Protein AF-A0A386TCI3-F1 (afdb_monomer_lite)

pLDDT: mean 88.74, std 9.65, range [46.62, 95.62]

Foldseek 3Di:
DDDLALDDDDPPDDDDDPVVVCCCCPVVNQKWAAPPVVCNVVSDIDGPVGDDPPGHTDPSSVDD

Secondary structure (DSSP, 8-state):
---S--S---TT-----HHHHHIIIIIS--EE---HHHHHHH---EETT-PPTT----GGGT--

Structure (mmCIF, N/CA/C/O backbone):
data_AF-A0A386TCI3-F1
#
_entry.id   AF-A0A386TCI3-F1
#
loop_
_atom_site.group_PDB
_atom_site.id
_atom_site.type_symbol
_atom_site.label_atom_id
_atom_site.label_alt_id
_atom_site.label_comp_id
_atom_site.label_asym_id
_atom_site.label_entity_id
_atom_site.label_seq_id
_atom_site.pdbx_PDB_ins_code
_atom_site.Cartn_x
_atom_site.Cartn_y
_atom_site.Cartn_z
_atom_site.occupancy
_atom_site.B_iso_or_equiv
_atom_site.auth_seq_id
_atom_site.auth_comp_id
_atom_site.auth_asym_id
_atom_site.auth_atom_id
_atom_site.pdbx_PDB_model_num
ATOM 1 N N . MET A 1 1 ? -5.639 -2.137 -13.638 1.00 46.62 1 MET A N 1
ATOM 2 C CA . MET A 1 1 ? -4.608 -2.781 -12.803 1.00 46.62 1 MET A CA 1
ATOM 3 C C . MET A 1 1 ? -3.921 -1.650 -12.068 1.00 46.62 1 MET A C 1
ATOM 5 O O . MET A 1 1 ? -3.366 -0.783 -12.731 1.00 46.62 1 MET A O 1
ATOM 9 N N . PHE A 1 2 ? -4.156 -1.537 -10.762 1.00 56.22 2 PHE A N 1
ATOM 10 C CA . PHE A 1 2 ? -3.627 -0.443 -9.952 1.00 56.22 2 PHE A CA 1
ATOM 11 C C . PHE A 1 2 ? -2.313 -0.918 -9.349 1.00 56.22 2 PHE A C 1
ATOM 13 O O . PHE A 1 2 ? -2.334 -1.688 -8.397 1.00 56.22 2 PHE A O 1
ATOM 20 N N . CYS A 1 3 ? -1.204 -0.469 -9.932 1.00 65.75 3 CYS A N 1
ATOM 21 C CA . CYS A 1 3 ? 0.107 -0.642 -9.327 1.00 65.75 3 CYS A CA 1
ATOM 22 C C . CYS A 1 3 ? 0.132 0.150 -8.017 1.00 65.75 3 CYS A C 1
ATOM 24 O O . CYS A 1 3 ? -0.180 1.345 -8.015 1.00 65.75 3 CYS A O 1
ATOM 26 N N . ALA A 1 4 ? 0.488 -0.507 -6.916 1.00 72.25 4 ALA A N 1
ATOM 27 C CA . ALA A 1 4 ? 0.625 0.158 -5.621 1.00 72.25 4 ALA A CA 1
ATOM 28 C C . ALA A 1 4 ? 1.870 1.064 -5.543 1.00 72.25 4 ALA A C 1
ATOM 30 O O . ALA A 1 4 ? 1.940 1.936 -4.679 1.00 72.25 4 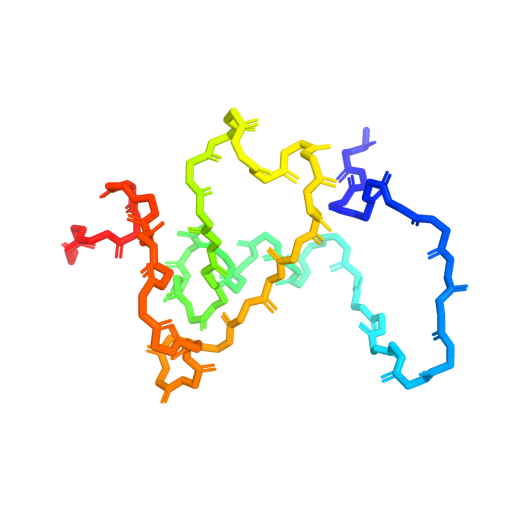ALA A O 1
ATOM 31 N N . ALA A 1 5 ? 2.842 0.884 -6.445 1.00 80.94 5 ALA A N 1
ATOM 32 C CA . ALA A 1 5 ? 4.029 1.726 -6.517 1.00 80.94 5 ALA A CA 1
ATOM 33 C C . ALA A 1 5 ? 3.719 3.042 -7.250 1.00 80.94 5 ALA A C 1
ATOM 35 O O . ALA A 1 5 ? 3.393 3.046 -8.439 1.00 80.94 5 ALA A O 1
ATOM 36 N N . LEU A 1 6 ? 3.847 4.165 -6.537 1.00 85.12 6 LEU A N 1
ATOM 37 C CA . LEU A 1 6 ? 3.610 5.516 -7.071 1.00 85.12 6 LEU A CA 1
ATOM 38 C C . LEU A 1 6 ? 4.912 6.285 -7.365 1.00 85.12 6 LEU A C 1
ATOM 40 O O . LEU A 1 6 ? 4.866 7.418 -7.846 1.00 85.12 6 LEU A O 1
ATOM 44 N N . ARG A 1 7 ? 6.071 5.683 -7.081 1.00 84.25 7 ARG A N 1
ATOM 45 C CA . ARG A 1 7 ? 7.411 6.272 -7.225 1.00 84.25 7 ARG A CA 1
ATOM 46 C C . ARG A 1 7 ? 8.314 5.372 -8.085 1.00 84.25 7 ARG A C 1
ATOM 48 O O . ARG A 1 7 ? 8.033 4.178 -8.204 1.00 84.25 7 ARG A O 1
ATOM 55 N N . PRO A 1 8 ? 9.371 5.925 -8.713 1.00 87.56 8 PRO A N 1
ATOM 56 C CA . PRO A 1 8 ? 10.399 5.126 -9.375 1.00 87.56 8 PRO A CA 1
ATOM 57 C C . PRO A 1 8 ? 11.101 4.174 -8.405 1.00 87.56 8 PRO A C 1
ATOM 59 O O . PRO A 1 8 ? 11.153 4.441 -7.211 1.00 87.56 8 PRO A O 1
ATOM 62 N N . ALA A 1 9 ? 11.683 3.109 -8.952 1.00 87.25 9 ALA A N 1
ATOM 63 C CA . ALA A 1 9 ? 12.444 2.134 -8.186 1.00 87.25 9 ALA A CA 1
ATOM 64 C C . ALA A 1 9 ? 13.698 2.736 -7.536 1.00 87.25 9 ALA A C 1
ATOM 66 O O . ALA A 1 9 ? 14.504 3.366 -8.227 1.00 87.25 9 ALA A O 1
ATOM 67 N N . GLU A 1 10 ? 13.905 2.468 -6.247 1.00 86.88 10 GLU A N 1
ATOM 68 C CA . GLU A 1 10 ? 15.091 2.859 -5.486 1.00 86.88 10 GLU A CA 1
ATOM 69 C C . GLU A 1 10 ? 15.893 1.625 -5.004 1.00 86.88 10 GLU A C 1
ATOM 71 O O . GLU A 1 10 ? 15.349 0.530 -4.816 1.00 86.88 10 GLU A O 1
ATOM 76 N N . PRO A 1 11 ? 17.228 1.739 -4.835 1.00 89.94 11 PRO A N 1
ATOM 77 C CA . PRO A 1 11 ? 18.035 0.643 -4.306 1.00 89.94 11 PRO A CA 1
ATOM 78 C C . PRO A 1 11 ? 17.585 0.222 -2.901 1.00 89.94 11 PRO A C 1
ATOM 80 O O . PRO A 1 11 ? 17.610 1.022 -1.971 1.00 89.94 11 PRO A O 1
ATOM 83 N N . GLY A 1 12 ? 17.253 -1.060 -2.738 1.00 85.56 12 GLY A N 1
ATOM 84 C CA . GLY A 1 12 ? 16.758 -1.617 -1.473 1.00 85.56 12 GLY A CA 1
ATOM 85 C C . GLY A 1 12 ? 15.257 -1.907 -1.468 1.00 85.56 12 GLY A C 1
ATOM 86 O O . GLY A 1 12 ? 14.786 -2.591 -0.559 1.00 85.56 12 GLY A O 1
ATOM 87 N N . ASP A 1 13 ? 14.529 -1.476 -2.499 1.00 85.25 13 ASP A N 1
ATOM 88 C CA . ASP A 1 13 ? 13.118 -1.808 -2.656 1.00 85.25 13 ASP A CA 1
ATOM 89 C C . ASP A 1 13 ? 12.886 -3.315 -2.782 1.00 85.25 13 ASP A C 1
ATOM 91 O O . ASP A 1 13 ? 13.631 -4.050 -3.437 1.00 85.25 13 ASP A O 1
ATOM 95 N N . THR A 1 14 ? 11.780 -3.765 -2.197 1.00 83.69 14 THR A N 1
ATOM 96 C CA . THR A 1 14 ? 11.253 -5.115 -2.384 1.00 83.69 14 THR A CA 1
ATOM 97 C C . THR A 1 14 ? 9.927 -5.034 -3.121 1.00 83.69 14 THR A C 1
ATOM 99 O O . THR A 1 14 ? 8.993 -4.382 -2.662 1.00 83.69 14 THR A O 1
ATOM 102 N N . TYR A 1 15 ? 9.839 -5.735 -4.249 1.00 85.31 15 TYR A N 1
ATOM 103 C CA . TYR A 1 15 ? 8.643 -5.766 -5.082 1.00 85.31 15 TYR A CA 1
ATOM 104 C C . TYR A 1 15 ? 7.832 -7.022 -4.799 1.00 85.31 15 TYR A C 1
ATOM 106 O O . TYR A 1 15 ? 8.368 -8.130 -4.734 1.00 85.31 15 TYR A O 1
ATOM 114 N N . ILE A 1 16 ? 6.526 -6.837 -4.670 1.00 88.12 16 ILE A N 1
ATOM 115 C CA . ILE A 1 16 ? 5.539 -7.907 -4.564 1.00 88.12 16 ILE A CA 1
ATOM 116 C C . ILE A 1 16 ? 4.484 -7.710 -5.649 1.00 88.12 16 ILE A C 1
ATOM 118 O O . ILE A 1 16 ? 4.312 -6.601 -6.153 1.00 88.12 16 ILE A O 1
ATOM 122 N N . ASP A 1 17 ? 3.796 -8.782 -6.033 1.00 90.38 17 ASP A N 1
ATOM 123 C CA . ASP A 1 17 ? 2.714 -8.676 -7.012 1.00 90.38 17 ASP A CA 1
ATOM 124 C C . ASP A 1 17 ? 1.497 -7.940 -6.418 1.00 90.38 17 ASP A C 1
ATOM 126 O O . ASP A 1 17 ? 1.250 -8.013 -5.212 1.00 90.38 17 ASP A O 1
ATOM 130 N N . ASP A 1 18 ? 0.711 -7.263 -7.262 1.00 89.19 18 ASP A N 1
ATOM 131 C CA . ASP A 1 18 ? -0.458 -6.475 -6.833 1.00 89.19 18 ASP A CA 1
ATOM 132 C C . ASP A 1 18 ? -1.493 -7.316 -6.058 1.00 89.19 18 ASP A C 1
ATOM 134 O O . ASP A 1 18 ? -2.151 -6.817 -5.143 1.00 89.19 18 ASP A O 1
ATOM 138 N N . THR A 1 19 ? -1.639 -8.602 -6.392 1.00 91.75 19 THR A N 1
ATOM 139 C CA . THR A 1 19 ? -2.551 -9.524 -5.698 1.00 91.75 19 THR A CA 1
ATOM 140 C C . THR A 1 19 ? -2.063 -9.794 -4.282 1.00 91.75 19 THR A C 1
ATOM 142 O O . THR A 1 19 ? -2.857 -9.760 -3.339 1.00 91.75 19 THR A O 1
ATOM 145 N N . LEU A 1 20 ? -0.765 -10.069 -4.113 1.00 92.50 20 LEU A N 1
ATOM 146 C CA . LEU A 1 20 ? -0.157 -10.237 -2.799 1.00 92.50 20 LEU A CA 1
ATOM 147 C C . LEU A 1 20 ? -0.225 -8.933 -2.003 1.00 92.50 20 LEU A C 1
ATOM 149 O O . LEU A 1 20 ? -0.647 -8.959 -0.848 1.00 92.50 20 LEU A O 1
ATOM 153 N N . HIS A 1 21 ? 0.078 -7.795 -2.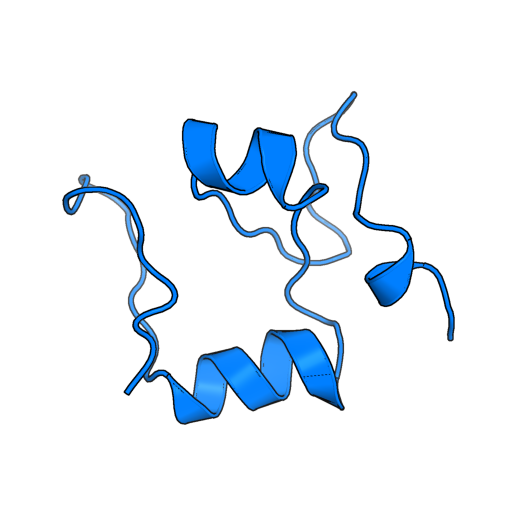629 1.00 92.38 21 HIS A N 1
ATOM 154 C CA . HIS A 1 21 ? -0.076 -6.482 -2.010 1.00 92.38 21 HIS A CA 1
ATOM 155 C C . HIS A 1 21 ? -1.503 -6.263 -1.489 1.00 92.38 21 HIS A C 1
ATOM 157 O O . HIS A 1 21 ? -1.679 -5.883 -0.331 1.00 92.38 21 HIS A O 1
ATOM 163 N N . TYR A 1 22 ? -2.529 -6.538 -2.302 1.00 91.62 22 TYR A N 1
ATOM 164 C CA . TYR A 1 22 ? -3.929 -6.384 -1.900 1.00 91.62 22 TYR A CA 1
ATOM 165 C C . TYR A 1 22 ? -4.274 -7.263 -0.697 1.00 91.62 22 TYR A C 1
ATOM 167 O O . TYR A 1 22 ? -4.795 -6.765 0.297 1.00 91.62 22 TYR A O 1
ATOM 175 N N . LYS A 1 23 ? -3.916 -8.552 -0.734 1.00 94.50 23 LYS A N 1
ATOM 176 C CA . LYS A 1 23 ? -4.153 -9.463 0.399 1.00 94.50 23 LYS A CA 1
ATOM 177 C C . LYS A 1 23 ? -3.493 -8.956 1.677 1.00 94.50 23 LYS A C 1
ATOM 179 O O . LYS A 1 23 ? -4.062 -9.040 2.760 1.00 94.50 23 LYS A O 1
ATOM 184 N N . MET A 1 24 ? -2.280 -8.424 1.568 1.00 94.25 24 MET A N 1
ATOM 185 C CA . MET A 1 24 ? -1.507 -7.979 2.724 1.00 94.25 24 MET A CA 1
ATOM 186 C C . MET A 1 24 ? -1.978 -6.636 3.280 1.00 94.25 24 MET A C 1
ATOM 188 O O . MET A 1 24 ? -1.950 -6.457 4.496 1.00 94.25 24 MET A O 1
ATOM 192 N N . SER A 1 25 ? -2.426 -5.716 2.426 1.00 93.69 25 SER A N 1
ATOM 193 C CA . SER A 1 25 ? -2.874 -4.378 2.828 1.00 93.69 25 SER A CA 1
ATOM 194 C C . SER A 1 25 ? -4.360 -4.316 3.173 1.00 93.69 25 SER A C 1
ATOM 196 O O . SER A 1 25 ? -4.735 -3.744 4.191 1.00 93.69 25 SER A O 1
ATOM 198 N N . VAL A 1 26 ? -5.217 -4.950 2.378 1.00 92.50 26 VAL A N 1
ATOM 199 C CA . VAL A 1 26 ? -6.675 -4.855 2.515 1.00 92.50 26 VAL A CA 1
ATOM 200 C C . VAL A 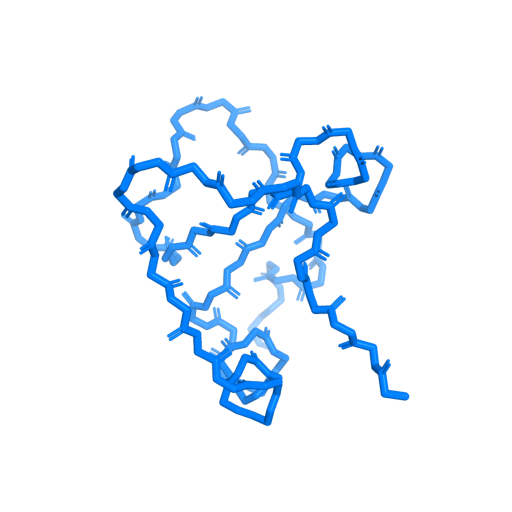1 26 ? -7.228 -5.971 3.391 1.00 92.50 26 VAL A C 1
ATOM 202 O O . VAL A 1 26 ? -7.905 -5.680 4.379 1.00 92.50 26 VAL A O 1
ATOM 205 N N . ASP A 1 27 ? -6.918 -7.229 3.065 1.00 94.00 27 ASP A N 1
ATOM 206 C CA . ASP A 1 27 ? -7.545 -8.383 3.726 1.00 94.00 27 ASP A CA 1
ATOM 207 C C . ASP A 1 27 ? -6.932 -8.644 5.107 1.00 94.00 27 ASP A C 1
ATOM 209 O O . ASP A 1 27 ? -7.633 -8.743 6.112 1.00 94.00 27 ASP A O 1
ATOM 213 N N . HIS A 1 28 ? -5.603 -8.744 5.166 1.00 95.00 28 HIS A N 1
ATOM 214 C CA . HIS A 1 28 ? -4.867 -9.051 6.395 1.00 95.00 28 HIS A CA 1
ATOM 215 C C . HIS A 1 28 ? -4.398 -7.807 7.148 1.00 95.00 28 HIS A C 1
ATOM 217 O O . HIS A 1 28 ? -4.051 -7.900 8.325 1.00 95.00 28 HIS A O 1
ATOM 223 N N . ARG A 1 29 ? -4.348 -6.655 6.469 1.00 94.88 29 ARG A N 1
ATOM 224 C CA . ARG A 1 29 ? -3.891 -5.366 7.008 1.00 94.88 29 ARG A CA 1
ATOM 225 C C . ARG A 1 29 ? -2.530 -5.434 7.720 1.00 94.88 29 ARG A C 1
ATOM 227 O O . ARG A 1 29 ? -2.297 -4.689 8.670 1.00 94.88 29 ARG A O 1
ATOM 234 N N . VAL A 1 30 ? -1.634 -6.326 7.292 1.00 95.31 30 VAL A N 1
ATOM 235 C CA . 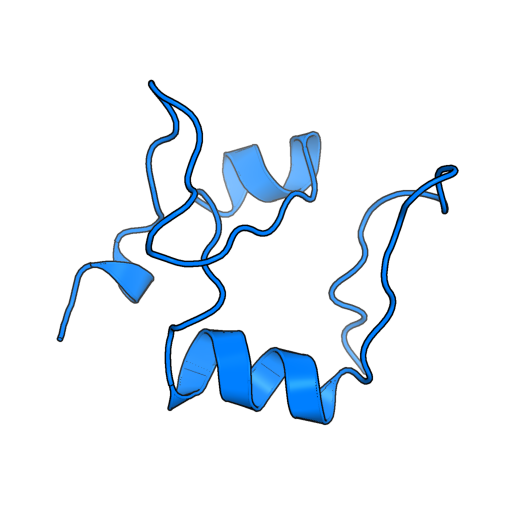VAL A 1 30 ? -0.262 -6.473 7.820 1.00 95.31 30 VAL A CA 1
ATOM 236 C C . VAL A 1 30 ? 0.709 -5.478 7.191 1.00 95.31 30 VAL A C 1
ATOM 238 O O . VAL A 1 30 ? 1.689 -5.100 7.833 1.00 95.31 30 VAL A O 1
ATOM 241 N N . LEU A 1 31 ? 0.407 -5.043 5.968 1.00 94.50 31 LEU A N 1
ATOM 242 C CA . LEU A 1 31 ? 1.051 -3.925 5.296 1.00 94.50 31 LEU A CA 1
ATOM 243 C C . LEU A 1 31 ? 0.129 -2.709 5.430 1.00 94.50 31 LEU A C 1
ATOM 245 O O . LEU A 1 31 ? -1.059 -2.801 5.132 1.00 94.50 31 LEU A O 1
ATOM 249 N N . VAL A 1 32 ? 0.642 -1.593 5.927 1.00 95.38 32 VAL A N 1
ATOM 250 C CA . VAL A 1 32 ? -0.149 -0.393 6.215 1.00 95.38 32 VAL A CA 1
ATOM 251 C C . VAL A 1 32 ? 0.498 0.824 5.583 1.00 95.38 32 VAL A C 1
ATOM 253 O O . VAL A 1 32 ? 1.698 0.834 5.308 1.00 95.38 32 VAL A O 1
ATOM 256 N N . THR A 1 33 ? -0.302 1.863 5.382 1.00 95.31 33 THR A N 1
ATOM 257 C CA . THR A 1 33 ? 0.196 3.153 4.926 1.00 95.31 33 THR A CA 1
ATOM 258 C C . THR A 1 33 ? -0.545 4.305 5.607 1.00 95.31 33 THR A C 1
ATOM 260 O O . THR A 1 33 ? -1.460 4.110 6.415 1.00 95.31 33 THR A O 1
ATOM 263 N N . GLU A 1 34 ? -0.088 5.512 5.331 1.00 95.25 34 GLU A N 1
ATOM 264 C CA . GLU A 1 34 ? -0.657 6.776 5.771 1.00 95.25 34 GLU A CA 1
ATOM 265 C C . GLU A 1 34 ? -1.890 7.163 4.930 1.00 95.25 34 GLU A C 1
ATOM 267 O O . GLU A 1 34 ? -2.154 6.535 3.900 1.00 95.25 34 GLU A O 1
ATOM 272 N N . PRO A 1 35 ? -2.665 8.187 5.337 1.00 94.75 35 PRO A N 1
ATOM 273 C CA . PRO A 1 35 ? -3.787 8.677 4.548 1.00 94.75 35 PRO A CA 1
ATOM 274 C C . PRO A 1 35 ? -3.424 9.011 3.108 1.00 94.75 35 PRO A C 1
ATOM 276 O O . PRO A 1 35 ? -2.319 9.482 2.827 1.00 94.75 35 PRO A O 1
ATOM 279 N N . ILE A 1 36 ? -4.377 8.808 2.196 1.00 89.50 36 ILE A N 1
ATOM 280 C CA . ILE A 1 36 ? -4.148 8.895 0.748 1.00 89.50 36 ILE A CA 1
ATOM 281 C C . ILE A 1 36 ? -3.526 10.226 0.306 1.00 89.50 36 ILE A C 1
ATOM 283 O O . ILE A 1 36 ? -2.740 10.246 -0.640 1.00 89.50 36 ILE A O 1
ATOM 287 N N . GLU A 1 37 ? -3.835 11.334 0.984 1.00 90.94 37 GLU A N 1
ATOM 288 C CA . GLU A 1 37 ? -3.263 12.652 0.697 1.00 90.94 37 GLU A CA 1
ATOM 289 C C . GLU A 1 37 ? -1.747 12.664 0.886 1.00 90.94 37 GLU A C 1
ATOM 291 O O . GLU A 1 37 ? -1.041 13.233 0.061 1.00 90.94 37 GLU A O 1
ATOM 296 N N . ARG A 1 38 ? -1.249 12.005 1.936 1.00 92.25 38 ARG A N 1
ATOM 297 C CA . ARG A 1 38 ? 0.185 11.896 2.224 1.00 92.25 38 ARG A CA 1
ATOM 298 C C . ARG A 1 38 ? 0.841 10.751 1.471 1.00 92.25 38 ARG A C 1
ATOM 300 O O . ARG A 1 38 ? 1.919 10.929 0.912 1.00 92.25 38 ARG A O 1
ATOM 307 N N . HIS A 1 39 ? 0.144 9.625 1.346 1.00 90.88 39 HIS A N 1
ATOM 308 C CA . HIS A 1 39 ? 0.654 8.465 0.627 1.00 90.88 39 HIS A CA 1
ATOM 309 C C . HIS A 1 39 ? 0.959 8.794 -0.838 1.00 90.88 39 HIS A C 1
ATOM 311 O O . HIS A 1 39 ? 1.914 8.282 -1.404 1.00 90.88 39 HIS A O 1
ATOM 317 N N . ARG A 1 40 ? 0.196 9.695 -1.470 1.00 88.31 40 ARG A N 1
ATOM 318 C CA . ARG A 1 40 ? 0.505 10.169 -2.830 1.00 88.31 40 ARG A CA 1
ATOM 319 C C . ARG A 1 40 ? 1.827 10.934 -2.931 1.00 88.31 40 ARG A C 1
ATOM 321 O O . ARG A 1 40 ? 2.398 10.976 -4.016 1.00 88.31 40 ARG A O 1
ATOM 328 N N . GLU A 1 41 ? 2.284 11.550 -1.844 1.00 89.50 41 GLU A N 1
ATOM 329 C CA . GLU A 1 41 ? 3.543 12.301 -1.785 1.00 89.50 41 GLU A CA 1
ATOM 330 C C . GLU A 1 41 ? 4.728 11.354 -1.522 1.00 89.50 41 GLU A C 1
ATOM 332 O O . GLU A 1 41 ? 5.744 11.413 -2.224 1.00 89.50 41 GLU A O 1
ATOM 337 N N . ASN A 1 42 ? 4.582 10.446 -0.549 1.00 89.50 42 ASN A N 1
ATOM 338 C CA . ASN A 1 42 ? 5.681 9.594 -0.082 1.00 89.50 42 ASN A CA 1
ATOM 339 C C . ASN A 1 42 ? 5.722 8.221 -0.772 1.00 89.50 42 ASN A C 1
ATOM 341 O O . ASN A 1 42 ? 6.800 7.719 -1.069 1.00 89.50 42 ASN A O 1
ATOM 345 N N . ALA A 1 43 ? 4.557 7.648 -1.084 1.00 90.00 43 ALA A N 1
ATOM 346 C CA . ALA A 1 43 ? 4.355 6.313 -1.658 1.00 90.00 43 ALA A CA 1
ATOM 347 C C . ALA A 1 43 ? 4.894 5.153 -0.807 1.00 90.00 43 ALA A C 1
ATOM 349 O O . ALA A 1 43 ? 5.225 4.091 -1.334 1.00 90.00 43 ALA A O 1
ATOM 350 N N . GLU A 1 44 ? 4.974 5.345 0.508 1.00 90.56 44 GLU A N 1
ATOM 351 C CA . GLU A 1 44 ? 5.591 4.382 1.415 1.00 90.56 44 GLU A CA 1
ATOM 352 C C . GLU A 1 44 ? 4.572 3.393 1.994 1.00 90.56 44 GLU A C 1
ATOM 354 O O . GLU A 1 44 ? 3.400 3.713 2.222 1.00 90.56 44 GLU A O 1
ATOM 359 N N . TRP A 1 45 ? 5.044 2.173 2.239 1.00 92.62 45 TRP A N 1
ATOM 360 C CA . TRP A 1 45 ? 4.304 1.090 2.876 1.00 92.62 45 TRP A CA 1
ATOM 361 C C . TRP A 1 45 ? 5.155 0.492 3.989 1.00 92.62 45 TRP A C 1
ATOM 363 O O . TRP A 1 45 ? 6.362 0.312 3.829 1.00 92.62 45 TRP A O 1
ATOM 373 N N . TRP A 1 46 ? 4.522 0.128 5.102 1.00 93.50 46 TRP A N 1
ATOM 374 C CA . TRP A 1 46 ? 5.221 -0.402 6.270 1.00 93.50 46 TRP A CA 1
ATOM 375 C C . TRP A 1 46 ? 4.544 -1.649 6.816 1.00 93.50 46 TRP A C 1
ATOM 377 O O . TRP A 1 46 ? 3.326 -1.816 6.736 1.00 93.50 46 TRP A O 1
ATOM 387 N N . TRP A 1 47 ? 5.328 -2.509 7.456 1.00 93.75 47 TRP A N 1
ATOM 388 C CA . TRP A 1 47 ? 4.783 -3.573 8.290 1.00 93.75 47 TRP A CA 1
ATOM 389 C C . TRP A 1 47 ? 4.119 -2.967 9.528 1.00 93.75 47 TRP A C 1
ATOM 391 O O . TRP A 1 47 ? 4.691 -2.082 10.162 1.00 93.75 47 TRP A O 1
ATOM 401 N N . ARG A 1 48 ? 2.947 -3.473 9.932 1.00 92.81 48 ARG A N 1
ATOM 402 C CA . ARG A 1 48 ? 2.149 -2.935 11.058 1.00 92.81 48 ARG A CA 1
ATOM 403 C C . ARG A 1 48 ? 2.913 -2.775 12.388 1.00 92.81 48 ARG A C 1
ATOM 405 O O . ARG A 1 48 ? 2.513 -1.967 13.216 1.00 92.81 48 ARG A O 1
ATOM 412 N N . GLY A 1 49 ? 4.002 -3.515 12.603 1.00 92.12 49 GLY A N 1
ATOM 413 C CA . GLY A 1 49 ? 4.862 -3.402 13.792 1.00 92.12 49 GLY A CA 1
ATOM 414 C C . GLY A 1 49 ? 6.158 -2.605 13.596 1.00 92.12 49 GLY A C 1
ATOM 415 O O . GLY A 1 49 ? 6.956 -2.524 14.523 1.00 92.12 49 GLY A O 1
ATOM 416 N N . GLN A 1 50 ? 6.401 -2.066 12.401 1.00 94.94 50 GLN A N 1
ATOM 417 C CA . GLN A 1 50 ? 7.644 -1.384 12.017 1.00 94.94 50 GLN A CA 1
ATOM 418 C C . GLN A 1 50 ? 7.356 -0.036 11.345 1.00 94.94 50 GLN A C 1
ATOM 420 O O . GLN A 1 50 ? 8.049 0.374 10.417 1.00 94.94 50 GLN A O 1
ATOM 425 N N . VAL A 1 51 ? 6.303 0.642 11.799 1.00 95.12 51 VAL A N 1
ATOM 426 C CA . VAL A 1 51 ? 5.954 1.981 11.322 1.00 95.12 51 VAL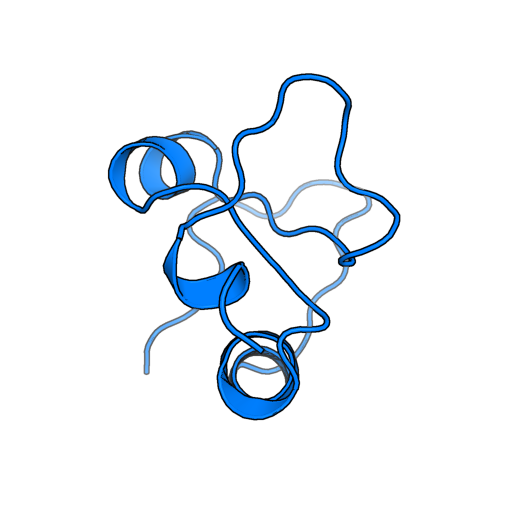 A CA 1
ATOM 427 C C . VAL A 1 51 ? 6.879 3.009 11.993 1.00 95.12 51 VAL A C 1
ATOM 429 O O . VAL A 1 51 ? 7.003 2.969 13.221 1.00 95.12 51 VAL A O 1
ATOM 432 N N . PRO A 1 52 ? 7.533 3.912 11.236 1.00 95.12 52 PRO A N 1
ATOM 433 C CA . PRO A 1 52 ? 8.382 4.955 11.806 1.00 95.12 52 PRO A CA 1
ATOM 434 C C . PRO A 1 52 ? 7.636 5.857 12.796 1.00 95.12 52 PRO A C 1
ATOM 436 O O . PRO A 1 52 ? 6.436 6.113 12.659 1.00 95.12 52 PRO A O 1
ATOM 439 N N . GLU A 1 53 ? 8.357 6.372 13.794 1.00 94.75 53 GLU A N 1
ATOM 440 C CA . GLU A 1 53 ? 7.785 7.288 14.782 1.00 94.75 53 GLU A CA 1
ATOM 441 C C . GLU A 1 53 ? 7.223 8.552 14.107 1.00 94.75 53 GLU A C 1
ATOM 443 O O . GLU A 1 53 ? 7.838 9.131 13.213 1.00 94.75 53 GLU A O 1
ATOM 448 N N . GLY A 1 54 ? 6.033 8.982 14.534 1.00 92.38 54 GLY A N 1
ATOM 449 C CA . GLY A 1 54 ? 5.367 10.179 14.012 1.00 92.38 54 GLY A CA 1
ATOM 450 C C . GLY A 1 54 ? 4.526 9.966 12.748 1.00 92.38 54 GLY A C 1
ATOM 451 O O . GLY A 1 54 ? 3.742 10.852 12.399 1.00 92.38 54 GLY A O 1
ATOM 452 N N . VAL A 1 55 ? 4.607 8.799 12.098 1.00 94.00 55 VAL A N 1
ATOM 453 C CA . VAL A 1 55 ? 3.741 8.463 10.957 1.00 94.00 55 VAL A CA 1
ATOM 454 C C . VAL A 1 55 ? 2.315 8.200 11.443 1.00 94.00 55 VAL A C 1
ATOM 456 O O . VAL A 1 55 ? 2.068 7.385 12.334 1.00 94.00 55 VAL A O 1
ATOM 459 N N . LYS A 1 56 ? 1.346 8.893 10.837 1.00 95.25 56 LYS A N 1
ATOM 460 C CA . LYS A 1 56 ? -0.082 8.663 11.085 1.00 95.25 56 LYS A CA 1
ATOM 461 C C . LYS A 1 56 ? -0.595 7.616 10.108 1.00 95.25 56 LYS A C 1
ATOM 463 O O . LYS A 1 56 ? -0.687 7.890 8.920 1.00 95.25 56 LYS A O 1
ATOM 468 N N . ILE A 1 57 ? -0.956 6.445 10.619 1.00 95.56 57 ILE A N 1
ATOM 469 C CA . ILE A 1 57 ? -1.544 5.362 9.821 1.00 95.56 57 ILE A CA 1
ATOM 470 C C . ILE A 1 57 ? -2.987 5.722 9.447 1.00 95.56 57 ILE A C 1
ATOM 472 O O . ILE A 1 57 ? -3.724 6.230 10.298 1.00 95.56 57 ILE A O 1
ATOM 476 N N . ASP A 1 58 ? -3.398 5.429 8.210 1.00 95.62 58 ASP A N 1
ATOM 477 C CA . ASP A 1 58 ? -4.774 5.644 7.746 1.00 95.62 58 ASP A CA 1
ATOM 478 C C . ASP A 1 58 ? -5.799 4.929 8.648 1.00 95.62 58 ASP A C 1
ATOM 480 O O . ASP A 1 58 ? -5.581 3.806 9.116 1.00 95.62 58 ASP A O 1
ATOM 484 N N . HIS A 1 59 ? -6.935 5.586 8.895 1.00 94.81 59 HIS A N 1
ATOM 485 C CA . HIS A 1 59 ? -8.005 5.066 9.749 1.00 94.81 59 HIS A CA 1
ATOM 486 C C . HIS A 1 59 ? -8.561 3.716 9.278 1.00 94.81 59 HIS A C 1
ATOM 488 O O . HIS A 1 59 ? -8.946 2.901 10.118 1.00 94.81 59 HIS A O 1
ATOM 494 N N . PHE A 1 60 ? -8.553 3.438 7.973 1.00 93.75 60 PHE A N 1
ATOM 495 C CA . PHE A 1 60 ? -8.923 2.146 7.397 1.00 93.75 60 PHE A CA 1
ATOM 496 C C . PHE A 1 60 ? -8.147 0.988 8.038 1.00 93.75 60 PHE A C 1
ATOM 498 O O . PHE A 1 60 ? -8.723 -0.058 8.334 1.00 93.75 60 PHE A O 1
ATOM 505 N N . TYR A 1 61 ? -6.857 1.187 8.325 1.00 93.44 61 TYR A N 1
ATOM 506 C CA . TYR A 1 61 ? -6.007 0.167 8.935 1.00 93.44 61 TYR A CA 1
ATOM 507 C C . TYR A 1 61 ? -6.112 0.126 10.466 1.00 93.44 61 TYR A C 1
ATOM 509 O O . TYR A 1 61 ? -5.536 -0.775 11.071 1.00 93.44 61 TYR A O 1
ATOM 517 N N . GLN A 1 62 ? -6.790 1.073 11.118 1.00 87.56 62 GLN A N 1
ATOM 518 C CA . GLN A 1 62 ? -6.899 1.131 12.586 1.00 87.56 62 GLN A CA 1
ATOM 519 C C . GLN A 1 62 ? -8.073 0.319 13.136 1.00 87.56 62 GLN A C 1
ATOM 521 O O . GLN A 1 62 ? -8.116 0.015 14.327 1.00 87.56 62 GLN A O 1
ATOM 526 N N . LEU A 1 63 ? -9.0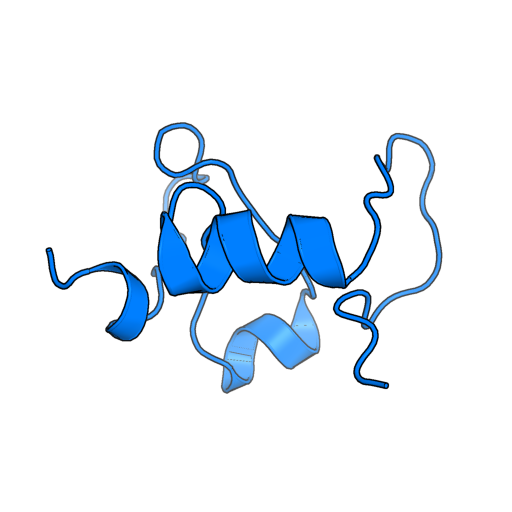28 -0.024 12.279 1.00 75.38 63 LEU A N 1
ATOM 527 C CA . LEU A 1 63 ? -10.146 -0.880 12.634 1.00 75.38 63 LEU A CA 1
ATOM 528 C C . LEU A 1 63 ? -9.653 -2.335 12.626 1.00 75.38 63 LEU A C 1
ATOM 530 O O . LEU A 1 63 ? -8.891 -2.719 11.736 1.00 75.38 63 LEU A O 1
ATOM 534 N N . ASN A 1 64 ? -10.044 -3.119 13.634 1.00 57.91 64 ASN A N 1
ATOM 535 C CA . ASN A 1 64 ? -9.847 -4.572 13.648 1.00 57.91 64 ASN A CA 1
ATOM 536 C C . ASN A 1 64 ? -10.942 -5.212 12.796 1.00 57.91 64 ASN A C 1
ATOM 538 O O . ASN A 1 64 ? -12.121 -5.076 13.186 1.00 57.91 64 ASN A O 1
#

Sequence (64 aa):
MFCAALRPAEPGDTYIDDTLHYKMSVDHRVLVTEPIERHRENAEWWWRGQVPEGVKIDHFYQLN

Radius of gyration: 11.54 Å; chains: 1; bounding box: 28×23×28 Å